Protein AF-A0A5C6EP64-F1 (afdb_monomer_lite)

Sequence (68 aa):
MSTQPSIEKSGKQPPSVYTVMLLLSMLFMLIAVIAMWIELNRWAPDYYRTNTANPSVMVMPVQSIMVG

Radius of gyration: 30.74 Å; chains: 1; bounding box: 37×30×104 Å

Foldseek 3Di:
DDPPPPPPVPDDDPVVVVVVVVVVVVVVVVVVVVVVVVVCCVPPVCPPPCVPVDPPDDPDPDPPPPDD

Organism: NCBI:txid2528013

Structure (mmCIF, N/CA/C/O backbone):
data_AF-A0A5C6EP64-F1
#
_entry.id   AF-A0A5C6EP64-F1
#
loop_
_atom_site.group_PDB
_atom_site.id
_atom_site.type_symbol
_atom_site.label_atom_id
_atom_site.label_alt_id
_atom_site.label_comp_id
_atom_site.label_asym_id
_atom_site.label_entity_id
_atom_site.label_seq_id
_atom_site.pdbx_PDB_ins_code
_atom_site.Cartn_x
_atom_site.Cartn_y
_atom_site.Cartn_z
_atom_site.occupancy
_atom_site.B_iso_or_equiv
_atom_site.auth_seq_id
_atom_site.auth_comp_id
_atom_site.auth_asym_id
_atom_site.auth_atom_id
_atom_site.pdbx_PDB_model_num
ATOM 1 N N . MET A 1 1 ? -12.175 -24.654 43.275 1.00 46.31 1 MET A N 1
ATOM 2 C CA . MET A 1 1 ? -12.224 -24.710 41.797 1.00 46.31 1 MET A CA 1
ATOM 3 C C . 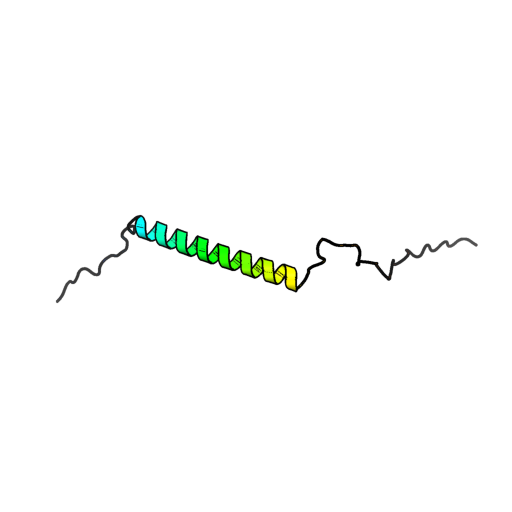MET A 1 1 ? -12.723 -23.367 41.293 1.00 46.31 1 MET A C 1
ATOM 5 O O . MET A 1 1 ? -13.800 -22.957 41.695 1.00 46.31 1 MET A O 1
ATOM 9 N N . SER A 1 2 ? -11.908 -22.662 40.506 1.00 62.78 2 SER A N 1
ATOM 10 C CA . SER A 1 2 ? -12.267 -21.391 39.868 1.00 62.78 2 SER A CA 1
ATOM 11 C C . SER A 1 2 ? -12.883 -21.709 38.513 1.00 62.78 2 SER A C 1
ATOM 13 O O . SER A 1 2 ? -12.181 -22.135 37.600 1.00 62.78 2 SER A O 1
ATOM 15 N N . THR A 1 3 ? -14.194 -21.560 38.388 1.00 65.12 3 THR A N 1
ATOM 16 C CA . THR A 1 3 ? -14.891 -21.633 37.104 1.00 65.12 3 THR A CA 1
ATOM 17 C C . THR A 1 3 ? -14.913 -20.239 36.493 1.00 65.12 3 THR A C 1
ATOM 19 O O . THR A 1 3 ? -15.976 -19.641 36.333 1.00 65.12 3 THR A O 1
ATOM 22 N N . GLN A 1 4 ? -13.734 -19.680 36.200 1.00 62.38 4 GLN A N 1
ATOM 23 C CA . GLN A 1 4 ? -13.692 -18.530 35.302 1.00 62.38 4 GLN A CA 1
ATOM 24 C C . GLN A 1 4 ? -14.374 -18.973 34.007 1.00 62.38 4 GLN A C 1
ATOM 26 O O . GLN A 1 4 ? -13.943 -19.979 33.432 1.00 62.38 4 GLN A O 1
ATOM 31 N N . PRO A 1 5 ? -15.441 -18.287 33.557 1.00 58.56 5 PRO A N 1
ATOM 32 C CA . PRO A 1 5 ? -15.962 -18.520 32.229 1.00 58.56 5 PRO A CA 1
ATOM 33 C C . PRO A 1 5 ? -14.787 -18.231 31.309 1.00 58.56 5 PRO A C 1
ATOM 35 O O . PRO A 1 5 ? -14.305 -17.098 31.239 1.00 58.56 5 PRO A O 1
ATOM 38 N N . SER A 1 6 ? -14.257 -19.283 30.689 1.00 59.12 6 SER A N 1
ATOM 39 C CA . SER A 1 6 ? -13.341 -19.121 29.575 1.00 59.12 6 SER A CA 1
ATOM 40 C C . SER A 1 6 ? -14.138 -18.288 28.603 1.00 59.12 6 SER A C 1
ATOM 42 O O . SER A 1 6 ? -15.184 -18.741 28.152 1.00 59.12 6 SER A O 1
ATOM 44 N N . ILE A 1 7 ? -13.750 -17.026 28.439 1.00 58.31 7 ILE A N 1
ATOM 45 C CA . ILE A 1 7 ? -14.444 -16.090 27.575 1.00 58.31 7 ILE A CA 1
ATOM 46 C C . ILE A 1 7 ? -14.562 -16.796 26.229 1.00 58.31 7 ILE A C 1
ATOM 48 O O . ILE A 1 7 ? -13.579 -16.907 25.494 1.00 58.31 7 ILE A O 1
ATOM 52 N N . GLU A 1 8 ? -15.753 -17.308 25.936 1.00 57.16 8 GLU A N 1
ATOM 53 C CA . GLU A 1 8 ? -16.142 -17.781 24.624 1.00 57.16 8 GLU A CA 1
ATOM 54 C C . GLU A 1 8 ? -16.176 -16.531 23.751 1.00 57.16 8 GLU A C 1
ATOM 56 O O . GLU A 1 8 ? -17.205 -15.911 23.507 1.00 57.16 8 GLU A O 1
ATOM 61 N N . LYS A 1 9 ? -14.998 -16.085 23.319 1.00 59.72 9 LYS A N 1
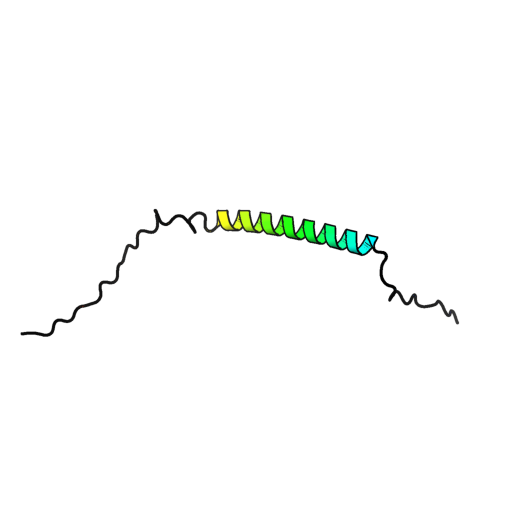ATOM 62 C CA . LYS A 1 9 ? -14.807 -14.913 22.461 1.00 59.72 9 LYS A CA 1
ATOM 63 C C . LYS A 1 9 ? -15.175 -15.249 21.011 1.00 59.72 9 LYS A C 1
ATOM 65 O O . LYS A 1 9 ? -14.648 -14.645 20.088 1.00 59.72 9 LYS A O 1
ATOM 70 N N . SER A 1 10 ? -16.103 -16.186 20.809 1.00 59.12 10 SER A N 1
ATOM 71 C CA . SER A 1 10 ? -16.795 -16.421 19.540 1.00 59.12 10 SER A CA 1
ATOM 72 C C . SER A 1 10 ? -18.033 -15.516 19.455 1.00 59.12 10 SER A C 1
ATOM 74 O O . SER A 1 10 ? -19.137 -15.933 19.122 1.00 59.12 10 SER A O 1
ATOM 76 N N . GLY A 1 11 ? -17.867 -14.251 19.843 1.00 67.12 11 GLY A N 1
ATOM 77 C CA . GLY A 1 11 ? -18.864 -13.208 19.646 1.00 67.12 11 GLY A CA 1
ATOM 78 C C . GLY A 1 11 ? -18.499 -12.426 18.394 1.00 67.12 11 GLY A C 1
ATOM 79 O O . GLY A 1 11 ? -17.332 -12.073 18.217 1.00 67.12 11 GLY A O 1
ATOM 80 N N . LYS A 1 12 ? -19.484 -12.148 17.529 1.00 71.44 12 LYS A N 1
ATOM 81 C CA . LYS A 1 12 ? -19.318 -11.230 16.390 1.00 71.44 12 LYS A CA 1
ATOM 82 C C . LYS A 1 12 ? -18.622 -9.962 16.892 1.00 71.44 12 LYS A C 1
ATOM 84 O O . LYS A 1 12 ? -19.101 -9.334 17.836 1.00 71.44 12 LYS A O 1
ATOM 89 N N . GLN A 1 13 ? -17.472 -9.630 16.309 1.00 78.50 13 GLN A N 1
ATOM 90 C CA . GLN A 1 13 ? -16.717 -8.452 16.726 1.00 78.50 13 GLN A CA 1
ATOM 91 C C . GLN A 1 13 ? -17.545 -7.189 16.444 1.00 78.50 13 GLN A C 1
ATOM 93 O O . GLN A 1 13 ? -18.374 -7.190 15.527 1.00 78.50 13 GLN A O 1
ATOM 98 N N . PRO A 1 14 ? -17.374 -6.110 17.228 1.00 83.19 14 PRO A N 1
ATOM 99 C CA . PRO A 1 14 ? -18.098 -4.877 16.968 1.00 83.19 14 PRO A CA 1
ATOM 100 C C . PRO A 1 14 ? -17.767 -4.365 15.554 1.00 83.19 14 PRO A C 1
ATOM 102 O O . PRO A 1 14 ? -16.621 -4.505 15.116 1.00 83.19 14 PRO A O 1
ATOM 105 N N . PRO A 1 15 ? -18.730 -3.746 14.841 1.00 84.38 15 PRO A N 1
ATOM 106 C CA . PRO A 1 15 ? -18.545 -3.290 13.460 1.00 84.38 15 PRO A CA 1
ATOM 107 C C . PRO A 1 15 ? -17.290 -2.437 13.238 1.00 84.38 15 PRO A C 1
ATOM 109 O O . PRO A 1 15 ? -16.654 -2.535 12.194 1.00 84.38 15 PRO A O 1
ATOM 112 N N . SER A 1 16 ? -16.887 -1.657 14.247 1.00 87.81 16 SER A N 1
ATOM 113 C CA . SER A 1 16 ? -15.669 -0.844 14.225 1.00 87.81 16 SER A CA 1
ATOM 114 C C . SER A 1 16 ? -14.400 -1.650 13.938 1.00 87.81 16 SER A C 1
ATOM 116 O O . SER A 1 16 ? -13.529 -1.162 13.223 1.00 87.81 16 SER A O 1
ATOM 118 N N . VAL A 1 17 ? -14.290 -2.884 14.437 1.00 89.19 17 VAL A N 1
ATOM 119 C CA . VAL A 1 17 ? -13.110 -3.736 14.221 1.00 89.19 17 VAL A CA 1
ATOM 120 C C . VAL A 1 17 ? -13.009 -4.158 12.758 1.00 89.19 17 VAL A C 1
ATOM 122 O O . VAL A 1 17 ? -11.930 -4.070 12.176 1.00 89.19 17 VAL A O 1
ATOM 125 N N . TYR A 1 18 ? -14.130 -4.528 12.134 1.00 91.31 18 TYR A N 1
ATOM 126 C CA . TYR A 1 18 ? -14.160 -4.852 10.707 1.00 91.31 18 TYR A CA 1
ATOM 127 C C . TYR A 1 18 ? -13.822 -3.635 9.846 1.00 91.31 18 TYR A C 1
ATOM 129 O O . TYR A 1 18 ? -13.059 -3.762 8.892 1.00 91.31 18 TYR A O 1
ATOM 137 N N . THR A 1 19 ? -14.311 -2.446 10.211 1.00 92.69 19 THR A N 1
ATOM 138 C CA . THR A 1 19 ? -13.962 -1.200 9.515 1.00 92.69 19 THR A CA 1
ATOM 139 C C . THR A 1 19 ? -12.466 -0.907 9.600 1.00 92.69 19 THR A C 1
ATOM 141 O O . THR A 1 19 ? -11.850 -0.567 8.593 1.00 92.69 19 THR A O 1
ATOM 144 N N . VAL A 1 20 ? -11.852 -1.078 10.774 1.00 94.94 20 VAL A N 1
ATOM 145 C CA . VAL A 1 20 ? -10.404 -0.885 10.951 1.00 94.94 20 VAL A CA 1
ATOM 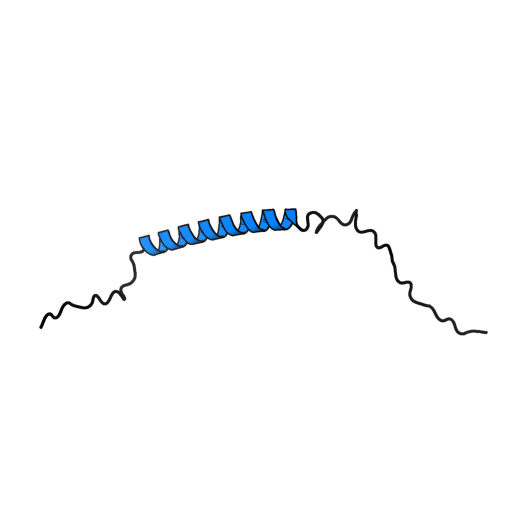146 C C . VAL A 1 20 ? -9.611 -1.912 10.142 1.00 94.94 20 VAL A C 1
ATOM 148 O O . VAL A 1 20 ? -8.682 -1.534 9.431 1.00 94.94 20 VAL A O 1
ATOM 151 N N . MET A 1 21 ? -9.995 -3.192 10.191 1.00 94.44 21 MET A N 1
ATOM 152 C CA . MET A 1 21 ? -9.356 -4.241 9.387 1.00 94.44 21 MET A CA 1
ATOM 153 C C . MET A 1 21 ? -9.460 -3.950 7.889 1.00 94.44 21 MET A C 1
ATOM 155 O O . MET A 1 21 ? -8.479 -4.116 7.165 1.00 94.44 21 MET A O 1
ATOM 159 N N . LEU A 1 22 ? -10.618 -3.480 7.426 1.00 95.12 22 LEU A N 1
ATOM 160 C CA . LEU A 1 22 ? -10.841 -3.125 6.030 1.00 95.12 22 LEU A CA 1
ATOM 161 C C . LEU A 1 22 ? -9.969 -1.937 5.612 1.00 95.12 22 LEU A C 1
ATOM 163 O O . LEU A 1 22 ? -9.286 -2.023 4.596 1.00 95.12 22 LEU A O 1
ATOM 167 N N . LEU A 1 23 ? -9.916 -0.871 6.413 1.00 97.31 23 LEU A N 1
ATOM 168 C CA . LEU A 1 23 ? -9.076 0.294 6.121 1.00 97.31 23 LEU A CA 1
ATOM 169 C C . LEU A 1 23 ? -7.585 -0.056 6.088 1.00 97.31 23 LEU A C 1
ATOM 171 O O . LEU A 1 23 ? -6.886 0.350 5.160 1.00 97.31 23 LEU A O 1
ATOM 175 N N . LEU A 1 24 ? -7.103 -0.842 7.054 1.00 97.19 24 LEU A N 1
ATOM 176 C CA . LEU A 1 24 ? -5.715 -1.310 7.067 1.00 97.19 24 LEU A CA 1
ATOM 177 C C . LEU A 1 24 ? -5.405 -2.186 5.848 1.00 97.19 24 LEU A C 1
ATOM 179 O O . LEU A 1 24 ? -4.348 -2.034 5.239 1.00 97.19 24 LEU A O 1
ATOM 183 N N . SER A 1 25 ? -6.339 -3.053 5.456 1.00 96.50 25 SER A N 1
ATOM 184 C CA . SER A 1 25 ? -6.185 -3.919 4.282 1.00 96.50 25 SER A CA 1
ATOM 185 C C . SER A 1 25 ? -6.159 -3.115 2.980 1.00 96.50 25 SER A C 1
ATOM 187 O O . SER A 1 25 ? -5.312 -3.365 2.124 1.00 96.50 25 SER A O 1
ATOM 189 N N . MET A 1 26 ? -7.033 -2.114 2.837 1.00 97.44 26 MET A N 1
ATOM 190 C CA . MET A 1 26 ? -7.046 -1.214 1.677 1.00 97.44 26 MET A CA 1
ATOM 191 C C . MET A 1 26 ? -5.763 -0.385 1.587 1.00 97.44 26 MET A C 1
ATOM 193 O O . MET A 1 26 ? -5.206 -0.239 0.500 1.00 97.44 26 MET A O 1
ATOM 197 N N . LEU A 1 27 ? -5.269 0.123 2.719 1.00 98.06 27 LEU A N 1
ATOM 198 C CA . LEU A 1 27 ? -4.020 0.880 2.770 1.00 98.06 27 LEU A CA 1
ATOM 199 C C . LEU A 1 27 ? -2.820 0.003 2.394 1.00 98.06 27 LEU A C 1
ATOM 201 O O . LEU A 1 27 ? -2.001 0.401 1.568 1.00 98.06 27 LEU A O 1
ATOM 205 N N . PHE A 1 28 ? -2.740 -1.203 2.959 1.00 98.06 28 PHE A N 1
ATOM 206 C CA . PHE A 1 28 ? -1.691 -2.165 2.630 1.00 98.06 28 PHE A CA 1
ATOM 207 C C . PHE A 1 28 ? -1.709 -2.533 1.142 1.00 98.06 28 PHE A C 1
ATOM 209 O O . PHE A 1 28 ? -0.672 -2.481 0.479 1.00 98.06 28 PHE A O 1
ATOM 216 N N . MET A 1 29 ? -2.891 -2.833 0.597 1.00 97.44 29 MET A N 1
ATOM 217 C CA . MET A 1 29 ? -3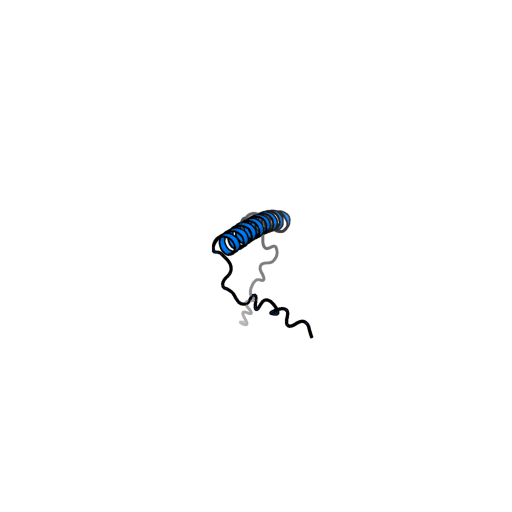.062 -3.131 -0.824 1.00 97.44 29 MET A CA 1
ATOM 218 C C . MET A 1 29 ? -2.619 -1.953 -1.705 1.00 97.44 29 MET A C 1
ATOM 220 O O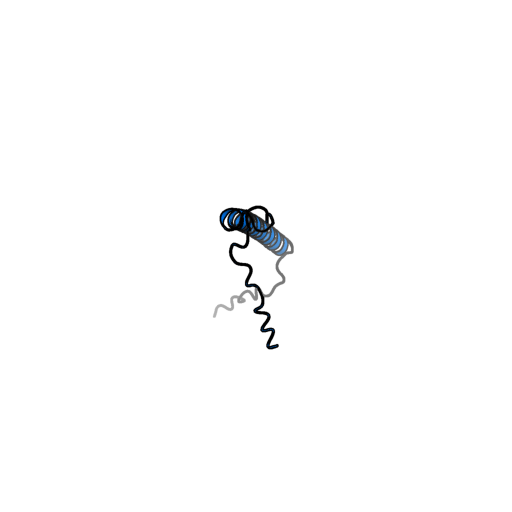 . MET A 1 29 ? -1.904 -2.163 -2.682 1.00 97.44 29 MET A O 1
ATOM 224 N N . LEU A 1 30 ? -2.986 -0.715 -1.359 1.00 98.25 30 LEU A N 1
ATOM 225 C CA . LEU A 1 30 ? -2.596 0.473 -2.124 1.00 98.25 30 LEU A CA 1
ATOM 226 C C . LEU A 1 30 ? -1.071 0.635 -2.183 1.00 98.25 30 LEU A C 1
ATOM 228 O O . LEU A 1 30 ? -0.514 0.848 -3.260 1.00 98.25 30 LEU A O 1
ATOM 232 N N . ILE A 1 31 ? -0.394 0.494 -1.041 1.00 97.69 31 ILE A N 1
ATOM 233 C CA . ILE A 1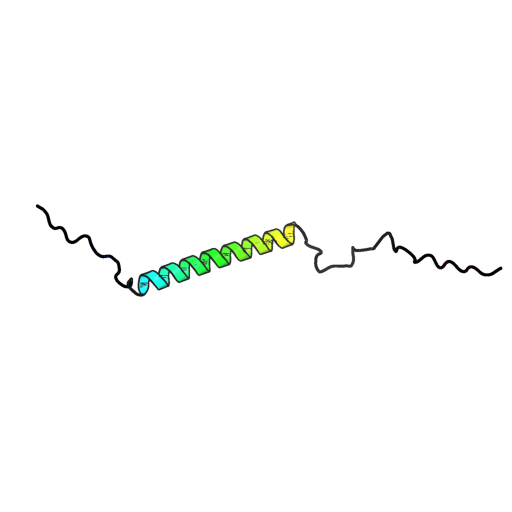 31 ? 1.070 0.582 -0.968 1.00 97.69 31 ILE A CA 1
ATOM 234 C C . ILE A 1 31 ? 1.713 -0.518 -1.822 1.00 97.69 31 ILE A C 1
ATOM 236 O O . ILE A 1 31 ? 2.644 -0.237 -2.579 1.00 97.69 31 ILE A O 1
ATOM 240 N N . ALA A 1 32 ? 1.194 -1.747 -1.754 1.00 97.12 32 ALA A N 1
ATOM 241 C CA . ALA A 1 32 ? 1.694 -2.864 -2.551 1.00 97.12 32 ALA A CA 1
ATOM 242 C C . ALA A 1 32 ? 1.563 -2.610 -4.064 1.00 97.12 32 ALA A C 1
ATOM 244 O O . ALA A 1 32 ? 2.508 -2.858 -4.812 1.00 97.12 32 ALA A O 1
ATOM 245 N N . VAL A 1 33 ? 0.433 -2.059 -4.518 1.00 97.31 33 VAL A N 1
ATOM 246 C CA . VAL A 1 33 ? 0.217 -1.722 -5.937 1.00 97.31 33 VAL A CA 1
ATOM 247 C C . VAL A 1 33 ? 1.182 -0.632 -6.404 1.00 97.31 33 VAL A C 1
ATOM 249 O O . VAL A 1 33 ? 1.752 -0.748 -7.487 1.00 97.31 33 VAL A O 1
ATOM 252 N N . ILE A 1 34 ? 1.413 0.403 -5.591 1.00 97.12 34 ILE A N 1
ATOM 253 C CA . ILE A 1 34 ? 2.376 1.466 -5.922 1.00 97.12 34 ILE A CA 1
ATOM 254 C C . ILE A 1 34 ? 3.790 0.889 -6.042 1.00 97.12 34 ILE A C 1
ATOM 256 O O . ILE A 1 34 ? 4.494 1.187 -7.007 1.00 97.12 34 ILE A O 1
ATOM 260 N N . ALA A 1 35 ? 4.198 0.039 -5.097 1.00 96.62 35 ALA A N 1
ATOM 261 C CA . ALA A 1 35 ? 5.499 -0.618 -5.146 1.00 96.62 35 ALA A CA 1
ATOM 262 C C . ALA A 1 35 ? 5.648 -1.466 -6.420 1.00 96.62 35 ALA A C 1
ATOM 264 O O . ALA A 1 35 ? 6.616 -1.291 -7.159 1.00 96.62 35 ALA A O 1
ATOM 265 N N . MET A 1 36 ? 4.653 -2.301 -6.738 1.00 94.75 36 MET A N 1
ATOM 266 C CA . MET A 1 36 ? 4.641 -3.107 -7.962 1.00 94.75 36 MET A CA 1
ATOM 267 C C . MET A 1 36 ? 4.714 -2.237 -9.225 1.00 94.75 36 MET A C 1
ATOM 269 O O . MET A 1 36 ? 5.438 -2.570 -10.161 1.00 94.75 36 MET A O 1
ATOM 273 N N . TRP A 1 37 ? 4.008 -1.103 -9.256 1.00 93.19 37 TRP A N 1
ATOM 274 C CA . TRP A 1 37 ? 4.054 -0.169 -10.382 1.00 93.19 37 TRP A CA 1
ATOM 275 C C . TRP A 1 37 ? 5.457 0.409 -10.589 1.00 93.19 37 TRP A C 1
ATOM 277 O O . TRP A 1 37 ? 5.943 0.494 -11.719 1.00 93.19 37 TRP A O 1
ATOM 287 N N . ILE A 1 38 ? 6.138 0.784 -9.506 1.00 93.81 38 ILE A N 1
ATOM 288 C CA . ILE A 1 38 ? 7.525 1.261 -9.565 1.00 93.81 38 ILE A CA 1
ATOM 289 C C . ILE A 1 38 ? 8.447 0.148 -10.079 1.00 93.81 38 ILE A C 1
ATOM 291 O O . ILE A 1 38 ? 9.289 0.397 -10.944 1.00 93.81 38 ILE A O 1
ATOM 295 N N . GLU A 1 39 ? 8.275 -1.085 -9.601 1.00 92.25 39 GLU A N 1
ATOM 296 C CA . GLU A 1 39 ? 9.083 -2.220 -10.052 1.00 92.25 39 GLU A CA 1
ATOM 297 C C . GLU A 1 39 ? 8.862 -2.569 -11.525 1.00 92.25 39 GLU A C 1
ATOM 299 O O . GLU A 1 39 ? 9.837 -2.833 -12.230 1.00 92.25 39 GLU A O 1
ATOM 304 N N . LEU A 1 40 ? 7.621 -2.514 -12.012 1.00 87.12 40 LEU A N 1
ATOM 305 C CA . LEU A 1 40 ? 7.301 -2.734 -13.423 1.00 87.12 40 LEU A CA 1
ATOM 306 C C . LEU A 1 40 ? 8.047 -1.738 -14.318 1.00 87.12 40 LEU A C 1
ATOM 308 O O . LEU A 1 40 ? 8.706 -2.138 -15.277 1.00 87.12 40 LEU A O 1
ATOM 312 N N . ASN A 1 41 ? 7.994 -0.450 -13.971 1.00 86.12 41 ASN A N 1
ATOM 313 C CA . ASN A 1 41 ? 8.694 0.592 -14.724 1.00 86.12 41 ASN A CA 1
ATOM 314 C C . ASN A 1 41 ? 10.220 0.445 -14.650 1.00 86.12 41 ASN A C 1
ATOM 316 O O . ASN A 1 41 ? 10.911 0.807 -15.599 1.00 86.12 41 ASN A O 1
ATOM 320 N N . ARG A 1 42 ? 10.755 -0.093 -13.545 1.00 86.00 42 ARG A N 1
ATOM 321 C CA . ARG A 1 42 ? 12.192 -0.357 -13.393 1.00 86.00 42 ARG A CA 1
ATOM 322 C C . ARG A 1 42 ? 12.671 -1.484 -14.307 1.00 86.00 42 ARG A C 1
ATOM 324 O O . ARG A 1 42 ? 13.736 -1.360 -14.901 1.00 86.00 42 ARG A O 1
ATOM 331 N N . TRP A 1 43 ? 11.927 -2.585 -14.379 1.00 85.56 43 TRP A N 1
ATOM 332 C CA . TRP A 1 43 ? 12.388 -3.796 -15.064 1.00 85.56 43 TRP A CA 1
ATOM 333 C C . TRP A 1 43 ? 11.989 -3.878 -16.532 1.00 85.56 43 TRP A C 1
ATOM 335 O O . TRP A 1 43 ? 12.663 -4.557 -17.301 1.00 85.56 43 TRP A O 1
ATOM 345 N N . ALA A 1 44 ? 10.911 -3.211 -16.933 1.00 78.75 44 ALA A N 1
ATOM 346 C CA . ALA A 1 44 ? 10.420 -3.296 -18.298 1.00 78.75 44 ALA A CA 1
ATOM 347 C C . ALA A 1 44 ? 9.723 -1.997 -18.737 1.00 78.75 44 ALA A C 1
ATOM 349 O O . ALA A 1 44 ? 8.514 -1.977 -18.991 1.00 78.75 44 ALA A O 1
ATOM 350 N N . PRO A 1 45 ? 10.496 -0.903 -18.858 1.00 76.38 45 PRO A N 1
ATOM 351 C CA . PRO A 1 45 ? 9.976 0.395 -19.289 1.00 76.38 45 PRO A CA 1
ATOM 352 C C . PRO A 1 45 ? 9.407 0.373 -20.719 1.00 76.38 45 PRO A C 1
ATOM 354 O O . PRO A 1 45 ? 8.568 1.206 -21.063 1.00 76.38 45 PRO A O 1
ATOM 357 N N . ASP A 1 46 ? 9.826 -0.598 -21.535 1.00 75.38 46 ASP A N 1
ATOM 358 C CA . ASP A 1 46 ? 9.491 -0.687 -22.957 1.00 75.38 46 ASP A CA 1
ATOM 359 C C . ASP A 1 46 ? 8.408 -1.729 -23.282 1.00 75.38 46 ASP A C 1
ATOM 361 O O . ASP A 1 46 ? 8.186 -2.023 -24.453 1.00 75.38 46 ASP A O 1
ATOM 365 N N . TYR A 1 47 ? 7.666 -2.247 -22.290 1.00 72.88 47 TYR A N 1
ATOM 366 C CA . TYR A 1 47 ? 6.579 -3.218 -22.538 1.00 72.88 47 TYR A CA 1
ATOM 367 C C . TYR A 1 47 ? 5.569 -2.755 -23.600 1.00 72.88 47 TYR A C 1
ATOM 369 O O . TYR A 1 47 ? 5.000 -3.574 -24.317 1.00 72.88 47 TYR A O 1
ATOM 377 N N . TYR A 1 48 ? 5.362 -1.441 -23.712 1.00 71.56 48 TYR A N 1
ATOM 378 C CA . TYR A 1 48 ? 4.414 -0.833 -24.648 1.00 71.56 48 TYR A CA 1
ATOM 379 C C . TYR A 1 48 ? 5.096 -0.053 -25.783 1.00 71.56 48 TYR A C 1
ATOM 381 O O . TYR A 1 48 ? 4.413 0.551 -26.608 1.00 71.56 48 TYR A O 1
ATOM 389 N N . ARG A 1 49 ? 6.435 -0.021 -25.830 1.00 67.38 49 ARG A N 1
ATOM 390 C CA . ARG A 1 49 ? 7.211 0.735 -26.823 1.00 67.38 49 ARG A CA 1
ATOM 391 C C . ARG A 1 49 ? 8.018 -0.229 -27.684 1.00 67.38 49 ARG A C 1
ATOM 393 O O . ARG A 1 49 ? 9.116 -0.629 -27.332 1.00 67.38 49 ARG A O 1
ATOM 400 N N . THR A 1 50 ? 7.491 -0.552 -28.863 1.00 70.81 50 THR A N 1
ATOM 401 C CA . THR A 1 50 ? 8.133 -1.470 -29.821 1.00 70.81 50 THR A CA 1
ATOM 402 C C . THR A 1 50 ? 9.149 -0.793 -30.744 1.00 70.81 50 THR A C 1
ATOM 404 O O . THR A 1 50 ? 9.732 -1.455 -31.592 1.00 70.81 50 THR A O 1
ATOM 407 N N . ASN A 1 51 ? 9.396 0.514 -30.595 1.00 69.38 51 ASN A N 1
ATOM 408 C CA . ASN A 1 51 ? 10.291 1.272 -31.484 1.00 69.38 51 ASN A CA 1
ATOM 409 C C . ASN A 1 51 ? 11.748 0.777 -31.443 1.00 69.38 51 ASN A C 1
ATOM 411 O O . ASN A 1 51 ? 12.485 0.931 -32.414 1.00 69.38 51 ASN A O 1
ATOM 415 N N . THR A 1 52 ? 12.171 0.191 -30.322 1.00 68.19 52 THR A N 1
ATOM 416 C CA . THR A 1 52 ? 13.509 -0.391 -30.140 1.00 68.19 52 THR A CA 1
ATOM 417 C C . THR A 1 52 ? 13.545 -1.894 -30.421 1.00 68.19 52 THR A C 1
ATOM 419 O O . THR A 1 52 ? 14.627 -2.454 -30.592 1.00 68.19 52 THR A O 1
ATOM 422 N N . ALA A 1 53 ? 12.386 -2.549 -30.537 1.00 69.94 53 ALA A N 1
ATOM 423 C CA . ALA A 1 53 ? 12.265 -3.965 -30.854 1.00 69.94 53 ALA A CA 1
ATOM 424 C C . ALA A 1 53 ? 12.455 -4.184 -32.364 1.00 69.94 53 ALA A C 1
ATOM 426 O O . ALA A 1 53 ? 11.507 -4.458 -33.094 1.00 69.94 53 ALA A O 1
ATOM 427 N N . ASN A 1 54 ? 13.689 -4.033 -32.846 1.00 68.31 54 ASN A N 1
ATOM 428 C CA . ASN A 1 54 ? 14.058 -4.400 -34.210 1.00 68.31 54 ASN A CA 1
ATOM 429 C C . ASN A 1 54 ? 14.456 -5.883 -34.208 1.00 68.31 54 ASN A C 1
ATOM 431 O O . ASN A 1 54 ? 15.537 -6.204 -33.706 1.00 68.31 54 ASN A O 1
ATOM 435 N N . PRO A 1 55 ? 13.615 -6.807 -34.713 1.00 69.44 55 PRO A N 1
ATOM 436 C CA . PRO A 1 55 ? 13.991 -8.210 -34.803 1.00 69.44 55 PRO A CA 1
ATOM 437 C C . PRO A 1 55 ? 15.180 -8.334 -35.764 1.00 69.44 55 PRO A C 1
ATOM 439 O O . PRO A 1 55 ? 15.041 -8.145 -36.969 1.00 69.44 55 PRO A O 1
ATOM 442 N N . SER A 1 56 ? 16.366 -8.631 -35.230 1.00 70.00 56 SER A N 1
ATOM 443 C CA . SER A 1 56 ? 17.602 -8.767 -36.013 1.00 70.00 56 SER A CA 1
ATOM 444 C C . SER A 1 56 ? 17.635 -10.037 -36.866 1.00 70.00 56 SER A C 1
ATOM 446 O O . SER A 1 56 ? 18.441 -10.142 -37.786 1.00 70.00 56 SER A O 1
ATOM 448 N N . VAL A 1 57 ? 16.749 -10.996 -36.586 1.00 67.94 57 VAL A N 1
ATOM 449 C CA . VAL A 1 57 ? 16.646 -12.256 -37.320 1.00 67.94 57 VAL A CA 1
ATOM 450 C C . VAL A 1 57 ? 15.181 -12.518 -37.646 1.00 67.94 57 VAL A C 1
ATOM 452 O O . VAL A 1 57 ? 14.421 -13.022 -36.823 1.00 67.94 57 VAL A O 1
ATOM 455 N N . MET A 1 58 ? 14.782 -12.189 -38.873 1.00 65.12 58 MET A N 1
ATOM 456 C CA . MET A 1 58 ? 13.623 -12.822 -39.494 1.00 65.12 58 MET A CA 1
ATOM 457 C C . MET A 1 58 ? 14.102 -14.152 -40.075 1.00 65.12 58 MET A C 1
ATOM 459 O O . MET A 1 58 ? 14.865 -14.169 -41.039 1.00 65.12 58 MET A O 1
ATOM 463 N N . VAL A 1 59 ? 13.693 -15.271 -39.473 1.00 70.69 59 VAL A N 1
ATOM 464 C CA . VAL A 1 59 ? 13.921 -16.597 -40.060 1.00 70.69 59 VAL A CA 1
ATOM 465 C C . VAL A 1 59 ? 13.080 -16.667 -41.335 1.00 70.69 59 VAL A C 1
ATOM 467 O O . VAL A 1 59 ? 11.865 -16.843 -41.271 1.00 70.69 59 VAL A O 1
ATOM 470 N N . MET A 1 60 ? 13.706 -16.459 -42.496 1.00 67.00 60 MET A N 1
ATOM 471 C CA . MET A 1 60 ? 13.036 -16.656 -43.780 1.00 67.00 60 MET A CA 1
ATOM 472 C C . MET A 1 60 ? 12.674 -18.140 -43.929 1.00 67.00 60 MET A C 1
ATOM 474 O O . MET A 1 60 ? 13.539 -18.995 -43.714 1.00 67.00 60 MET A O 1
ATOM 478 N N . PRO A 1 61 ? 11.431 -18.480 -44.309 1.00 66.94 61 PRO A N 1
ATOM 479 C CA . PRO A 1 61 ? 11.093 -19.856 -44.636 1.00 66.94 61 PRO A CA 1
ATOM 480 C C . PRO A 1 61 ? 11.911 -20.300 -45.857 1.00 66.94 61 PRO A C 1
ATOM 482 O O . PRO A 1 61 ? 11.896 -19.645 -46.899 1.00 66.94 61 PRO A O 1
ATOM 485 N N . VAL A 1 62 ? 12.643 -21.410 -45.726 1.00 68.75 62 VAL A N 1
ATOM 486 C CA . VAL A 1 62 ? 13.363 -22.039 -46.841 1.00 68.75 62 VAL A CA 1
ATOM 487 C C . VAL A 1 62 ? 12.331 -22.531 -47.849 1.00 68.75 62 VAL A C 1
ATOM 489 O O . VAL A 1 62 ? 11.623 -23.506 -47.603 1.00 68.75 62 VAL A O 1
ATOM 492 N N . GLN A 1 63 ? 12.233 -21.856 -48.991 1.00 65.56 63 GLN A N 1
ATOM 493 C CA . GLN A 1 63 ? 11.428 -22.326 -50.108 1.00 65.56 63 GLN A CA 1
ATOM 494 C C . GLN A 1 63 ? 12.285 -23.283 -50.942 1.00 65.56 63 GLN A C 1
ATOM 496 O O . GLN A 1 63 ? 13.021 -22.871 -51.835 1.00 65.56 63 GLN A O 1
ATOM 501 N N . SER A 1 64 ? 12.231 -24.575 -50.616 1.00 64.50 64 SER A N 1
ATOM 502 C CA . SER A 1 64 ? 12.825 -25.624 -51.445 1.00 64.50 64 SER A CA 1
ATOM 503 C C . SER A 1 64 ? 12.007 -25.771 -52.729 1.00 64.50 64 SER A C 1
ATOM 505 O O . SER A 1 64 ? 11.084 -26.579 -52.800 1.00 64.50 64 SER A O 1
ATOM 507 N N . ILE A 1 65 ? 12.327 -24.982 -53.754 1.00 64.12 65 ILE A N 1
ATOM 508 C CA . ILE A 1 65 ? 11.865 -25.262 -55.114 1.00 64.12 65 ILE A CA 1
ATOM 509 C C . ILE A 1 65 ? 12.773 -26.364 -55.662 1.00 64.12 65 ILE A C 1
ATOM 511 O O . ILE A 1 65 ? 13.853 -26.102 -56.182 1.00 64.12 65 ILE A O 1
ATOM 515 N N . MET A 1 66 ? 12.342 -27.615 -55.506 1.00 64.12 66 MET A N 1
ATOM 516 C CA . MET A 1 66 ? 12.821 -28.701 -56.356 1.00 64.12 66 MET A CA 1
ATOM 517 C C . MET A 1 66 ? 12.132 -28.578 -57.714 1.00 64.12 66 MET A C 1
ATOM 519 O O . MET A 1 66 ? 11.010 -29.057 -57.848 1.00 64.12 66 MET A O 1
ATOM 523 N N . VAL A 1 67 ? 12.777 -27.952 -58.702 1.00 56.00 67 VAL A N 1
ATOM 524 C CA . VAL A 1 67 ? 12.463 -28.170 -60.125 1.00 56.00 67 VAL A CA 1
ATOM 525 C C . VAL A 1 67 ? 13.724 -27.938 -60.962 1.00 56.00 67 VAL A C 1
ATOM 527 O O . VAL A 1 67 ? 14.242 -26.821 -60.974 1.00 56.00 67 VAL A O 1
ATOM 530 N N . GLY A 1 68 ? 14.171 -28.973 -61.680 1.00 45.84 68 GLY A N 1
ATOM 531 C CA . GLY A 1 68 ? 15.200 -28.905 -62.723 1.00 45.84 68 GLY A CA 1
ATOM 532 C C . GLY A 1 68 ? 16.106 -30.119 -62.742 1.00 45.84 68 GLY A C 1
ATOM 533 O O . GLY A 1 68 ? 17.306 -29.916 -62.474 1.00 45.84 68 GLY A O 1
#

Secondary structure (DSSP, 8-state):
----------SPPPHHHHHHHHHHHHHHHHHHHHHHHHHHHHH-TTTT-GGG---S------------

pLDDT: mean 77.92, std 15.01, range [45.84, 98.25]